Protein AF-A0AAU7CTN7-F1 (afdb_monomer_lite)

Structure (mmCIF, N/CA/C/O backbone):
data_AF-A0AAU7CTN7-F1
#
_entry.id   AF-A0AAU7CTN7-F1
#
loop_
_atom_site.group_PDB
_atom_site.id
_atom_site.type_symbol
_atom_site.label_atom_id
_atom_site.label_alt_id
_atom_site.label_comp_id
_atom_site.label_asym_id
_atom_site.label_entity_id
_atom_site.label_seq_id
_atom_site.pdbx_PDB_ins_code
_atom_site.Cartn_x
_atom_site.Cartn_y
_atom_site.Cartn_z
_atom_site.occupancy
_atom_site.B_iso_or_equiv
_atom_site.auth_seq_id
_atom_site.auth_comp_id
_atom_site.auth_asym_id
_atom_site.auth_atom_id
_atom_site.pdbx_PDB_model_num
ATOM 1 N N . MET A 1 1 ? 23.983 -13.524 -3.676 1.00 46.06 1 MET A N 1
ATOM 2 C CA . MET A 1 1 ? 22.984 -13.370 -4.746 1.00 46.06 1 MET A CA 1
ATOM 3 C C . MET A 1 1 ? 22.426 -11.982 -4.557 1.00 46.06 1 MET A C 1
ATOM 5 O O . MET A 1 1 ? 21.842 -11.729 -3.514 1.00 46.06 1 MET A O 1
ATOM 9 N N . GLU A 1 2 ? 22.771 -11.059 -5.445 1.00 59.03 2 GLU A N 1
ATOM 10 C CA . GLU A 1 2 ? 22.163 -9.732 -5.439 1.00 59.03 2 GLU A CA 1
ATOM 11 C C . GLU A 1 2 ? 20.791 -9.900 -6.084 1.00 59.03 2 GLU A C 1
ATOM 13 O O . GLU A 1 2 ? 20.695 -10.253 -7.258 1.00 59.03 2 GLU A O 1
ATOM 18 N N . ASP A 1 3 ? 19.735 -9.766 -5.283 1.00 58.53 3 ASP A N 1
ATOM 19 C CA . ASP A 1 3 ? 18.368 -9.765 -5.786 1.00 58.53 3 ASP A CA 1
ATOM 20 C C . ASP A 1 3 ? 18.171 -8.475 -6.593 1.00 58.53 3 ASP A C 1
ATOM 22 O O . ASP A 1 3 ? 17.772 -7.436 -6.057 1.00 58.53 3 ASP A O 1
ATOM 26 N N . GLU A 1 4 ? 18.481 -8.522 -7.891 1.00 63.44 4 GLU A N 1
ATOM 27 C CA . GLU A 1 4 ? 18.090 -7.491 -8.851 1.00 63.44 4 GLU A CA 1
ATOM 28 C C . GLU A 1 4 ? 16.561 -7.474 -8.944 1.00 63.44 4 GLU A C 1
ATOM 30 O O . GLU A 1 4 ? 15.922 -8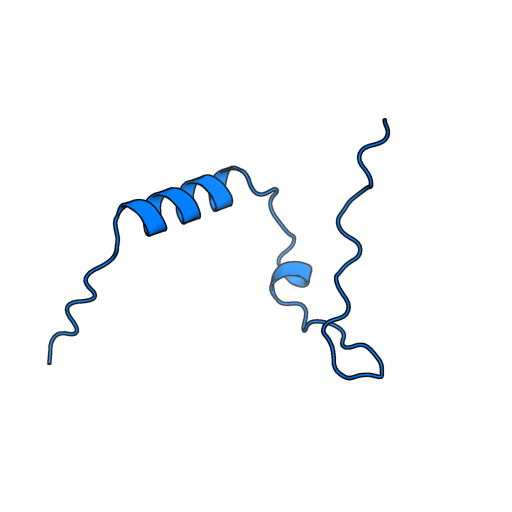.110 -9.784 1.00 63.44 4 GLU A O 1
ATOM 35 N N . THR A 1 5 ? 15.947 -6.743 -8.020 1.00 64.69 5 THR A N 1
ATOM 36 C CA . THR A 1 5 ? 14.530 -6.408 -8.069 1.00 64.69 5 THR A CA 1
ATOM 37 C C . THR A 1 5 ? 14.312 -5.471 -9.250 1.00 64.69 5 THR A C 1
ATOM 39 O O . THR A 1 5 ? 14.442 -4.252 -9.156 1.00 64.69 5 THR A O 1
ATOM 42 N N . LEU A 1 6 ? 13.993 -6.062 -10.400 1.00 69.31 6 LEU A N 1
ATOM 43 C CA . LEU A 1 6 ? 13.633 -5.345 -11.614 1.00 69.31 6 LEU A CA 1
ATOM 44 C C . LEU A 1 6 ? 12.268 -4.679 -11.385 1.00 69.31 6 LEU A C 1
ATOM 46 O O . LEU A 1 6 ? 11.212 -5.261 -11.635 1.00 69.31 6 LEU A O 1
ATOM 50 N N . TYR A 1 7 ? 12.281 -3.487 -10.787 1.00 71.19 7 TYR A N 1
ATOM 51 C CA . TYR A 1 7 ? 11.050 -2.785 -10.461 1.00 71.19 7 TYR A CA 1
ATOM 52 C C . TYR A 1 7 ? 10.425 -2.210 -11.736 1.00 71.19 7 TYR A C 1
ATOM 54 O O . TYR A 1 7 ? 11.075 -1.561 -12.557 1.00 71.19 7 TYR A O 1
ATOM 62 N N . ASP A 1 8 ? 9.131 -2.457 -11.897 1.00 85.06 8 ASP A N 1
ATOM 63 C CA . ASP A 1 8 ? 8.336 -1.894 -12.980 1.00 85.06 8 ASP A CA 1
ATOM 64 C C . ASP A 1 8 ? 8.063 -0.411 -12.683 1.00 85.06 8 ASP A C 1
ATOM 66 O O . ASP A 1 8 ? 7.317 -0.077 -11.751 1.00 85.06 8 ASP A O 1
ATOM 70 N N . LYS A 1 9 ? 8.699 0.471 -13.468 1.00 85.50 9 LYS A N 1
ATOM 71 C CA . LYS A 1 9 ? 8.623 1.932 -13.316 1.00 85.50 9 LYS A CA 1
ATOM 72 C C . LYS A 1 9 ? 7.189 2.442 -13.315 1.00 85.50 9 LYS A C 1
ATOM 74 O O . LYS A 1 9 ? 6.814 3.212 -12.431 1.00 85.50 9 LYS A O 1
ATOM 79 N N . ASP A 1 10 ? 6.363 1.941 -14.226 1.00 85.25 10 ASP A N 1
ATOM 80 C CA . ASP A 1 10 ? 4.983 2.394 -14.380 1.00 85.25 10 ASP A CA 1
ATOM 81 C C . ASP A 1 10 ? 4.126 1.982 -13.184 1.00 85.25 10 ASP A C 1
ATOM 83 O O . ASP A 1 10 ? 3.261 2.735 -12.725 1.00 85.25 10 ASP A O 1
ATOM 87 N N . LYS A 1 11 ? 4.354 0.775 -12.653 1.00 83.00 11 LYS A N 1
ATOM 88 C CA . LYS A 1 11 ? 3.660 0.321 -11.441 1.00 83.00 11 LYS A CA 1
ATOM 89 C C . LYS A 1 11 ? 4.058 1.157 -10.233 1.00 83.00 11 LYS A C 1
ATOM 91 O O . LYS A 1 11 ? 3.182 1.529 -9.453 1.00 83.00 11 LYS A O 1
ATOM 96 N N . PHE A 1 12 ? 5.337 1.479 -10.086 1.00 86.31 12 PHE A N 1
ATOM 97 C CA . PHE A 1 12 ? 5.814 2.301 -8.979 1.00 86.31 12 PHE A CA 1
ATOM 98 C C . PHE A 1 12 ? 5.275 3.731 -9.050 1.00 86.31 12 PHE A C 1
ATOM 100 O O . PHE A 1 12 ? 4.747 4.228 -8.056 1.00 86.31 12 PHE A O 1
ATOM 107 N N . GLU A 1 13 ? 5.302 4.366 -10.226 1.00 89.88 13 GLU A N 1
ATOM 108 C CA . GLU A 1 13 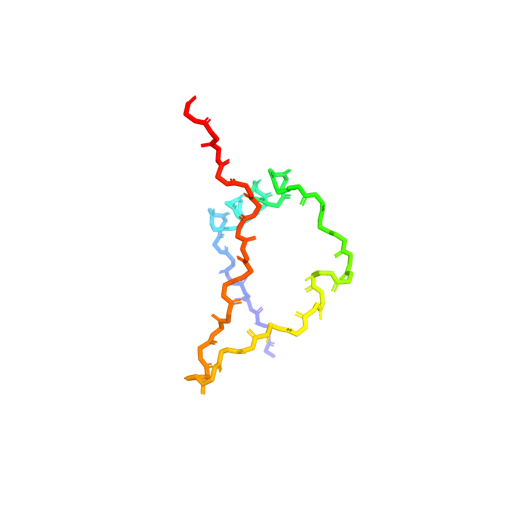? 4.729 5.703 -10.410 1.00 89.88 13 GLU A CA 1
ATOM 109 C C . GLU A 1 13 ? 3.233 5.738 -10.090 1.00 89.88 13 GLU A C 1
ATOM 111 O O . GLU A 1 13 ? 2.761 6.656 -9.417 1.00 89.88 13 GLU A O 1
ATOM 116 N N . LYS A 1 14 ? 2.474 4.721 -10.512 1.00 87.94 14 LYS A N 1
ATOM 117 C CA . LYS A 1 14 ? 1.045 4.610 -10.182 1.00 87.94 14 LYS A CA 1
ATOM 118 C C . LYS A 1 14 ? 0.812 4.491 -8.678 1.00 87.94 14 LYS A C 1
ATOM 120 O O . LYS A 1 14 ? -0.120 5.103 -8.158 1.00 87.94 14 LYS A O 1
ATOM 125 N N . VAL A 1 15 ? 1.645 3.723 -7.975 1.00 86.44 15 VAL A N 1
ATOM 126 C CA . VAL A 1 15 ? 1.568 3.598 -6.513 1.00 86.44 15 VAL A CA 1
ATOM 127 C C . VAL A 1 15 ? 1.898 4.930 -5.841 1.00 86.44 15 VAL A C 1
ATOM 129 O O . VAL A 1 15 ? 1.14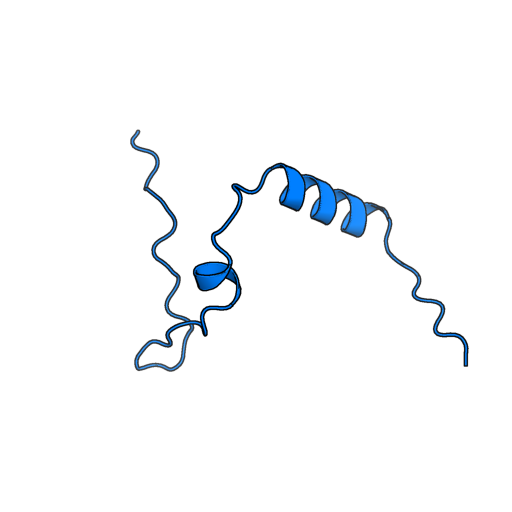2 5.355 -4.971 1.00 86.44 15 VAL A O 1
ATOM 132 N N . LEU A 1 16 ? 2.951 5.626 -6.278 1.00 87.50 16 LEU A N 1
ATOM 133 C CA . LEU A 1 16 ? 3.319 6.936 -5.736 1.00 87.50 16 LEU A CA 1
ATOM 134 C C . LEU A 1 16 ? 2.215 7.976 -5.935 1.00 87.50 16 LEU A C 1
ATOM 136 O O . LEU A 1 16 ? 1.834 8.642 -4.975 1.00 87.50 16 LEU A O 1
ATOM 140 N N . ARG A 1 17 ? 1.646 8.081 -7.143 1.00 87.88 17 ARG A N 1
ATOM 141 C CA . ARG A 1 17 ? 0.521 8.996 -7.407 1.00 87.88 17 ARG A CA 1
ATOM 142 C C . ARG A 1 17 ? -0.666 8.688 -6.506 1.00 87.88 17 ARG A C 1
ATOM 144 O O . ARG A 1 17 ? -1.201 9.589 -5.868 1.00 87.88 17 ARG A O 1
ATOM 151 N N . ARG A 1 18 ? -1.005 7.405 -6.357 1.00 84.62 18 ARG A N 1
ATOM 152 C CA . ARG A 1 18 ? -2.067 6.975 -5.445 1.00 84.62 18 ARG A CA 1
ATOM 153 C C . ARG A 1 18 ? -1.767 7.365 -3.997 1.00 84.62 18 ARG A C 1
ATOM 155 O O . ARG A 1 18 ? -2.684 7.750 -3.286 1.00 84.62 18 ARG A O 1
ATOM 162 N N . MET A 1 19 ? -0.518 7.265 -3.544 1.00 81.12 19 MET A N 1
ATOM 163 C CA . MET A 1 19 ? -0.130 7.679 -2.190 1.00 81.12 19 MET A CA 1
ATOM 164 C C . MET A 1 19 ? -0.243 9.187 -1.976 1.00 81.12 19 MET A C 1
ATOM 166 O O . MET A 1 19 ? -0.685 9.594 -0.908 1.00 81.12 19 MET A O 1
ATOM 170 N N . ILE A 1 20 ? 0.098 9.994 -2.982 1.00 85.62 20 ILE A N 1
ATOM 171 C CA . ILE A 1 20 ? -0.040 11.457 -2.935 1.00 85.62 20 ILE A CA 1
ATOM 172 C C . ILE A 1 20 ? -1.520 11.869 -2.900 1.00 85.62 20 ILE A C 1
ATOM 174 O O . ILE A 1 20 ? -1.894 12.768 -2.153 1.00 85.62 20 ILE A O 1
ATOM 178 N N . GLU A 1 21 ? -2.370 11.206 -3.684 1.00 84.12 21 GLU A N 1
ATOM 179 C CA . GLU A 1 21 ? -3.812 11.487 -3.750 1.00 84.12 21 GLU A CA 1
ATOM 180 C C . GLU A 1 21 ? -4.594 10.942 -2.542 1.00 84.12 21 GLU A C 1
ATOM 182 O O . GLU A 1 21 ? -5.727 11.359 -2.281 1.00 84.12 21 GLU A O 1
ATOM 187 N N . MET A 1 22 ? -4.023 9.995 -1.793 1.00 79.19 22 MET A N 1
ATOM 188 C CA . MET A 1 22 ? -4.676 9.426 -0.619 1.00 79.19 22 MET A CA 1
ATOM 189 C C . MET A 1 22 ? -4.689 10.429 0.535 1.00 79.19 22 MET A C 1
ATOM 191 O O . MET A 1 22 ? -3.664 10.963 0.951 1.00 79.19 22 MET A O 1
ATOM 195 N N . LYS A 1 23 ? -5.877 10.634 1.117 1.00 77.38 23 LYS A N 1
ATOM 196 C CA . LYS A 1 23 ? -6.012 11.385 2.368 1.00 77.38 23 LYS A CA 1
ATOM 197 C C . LYS A 1 23 ? -5.155 10.712 3.448 1.00 77.38 23 LYS A C 1
ATOM 199 O O . LYS A 1 23 ? -5.225 9.486 3.566 1.00 77.38 23 LYS A O 1
ATOM 204 N N . PRO A 1 24 ? -4.393 11.475 4.250 1.00 77.81 24 PRO A N 1
ATOM 205 C CA . PRO A 1 24 ? -3.615 10.909 5.340 1.00 77.81 24 PRO A CA 1
ATOM 206 C C . PRO A 1 24 ? -4.544 10.137 6.278 1.00 77.81 24 PRO A C 1
ATOM 208 O O . PRO A 1 24 ? -5.541 10.665 6.773 1.00 77.81 24 PRO A O 1
ATOM 211 N N . ILE A 1 25 ? -4.226 8.860 6.478 1.00 74.25 25 ILE A N 1
ATOM 212 C CA . ILE A 1 25 ? -4.984 7.966 7.348 1.00 74.25 25 ILE A CA 1
ATOM 213 C C . ILE A 1 25 ? -4.320 7.997 8.730 1.00 74.25 25 ILE A C 1
ATOM 215 O O . ILE A 1 25 ? -3.091 7.904 8.812 1.00 74.25 25 ILE A O 1
ATOM 219 N N . PRO A 1 26 ? -5.085 8.105 9.830 1.00 78.25 26 PRO A N 1
ATOM 220 C CA . PRO A 1 26 ? -4.530 7.971 11.169 1.00 78.25 26 PR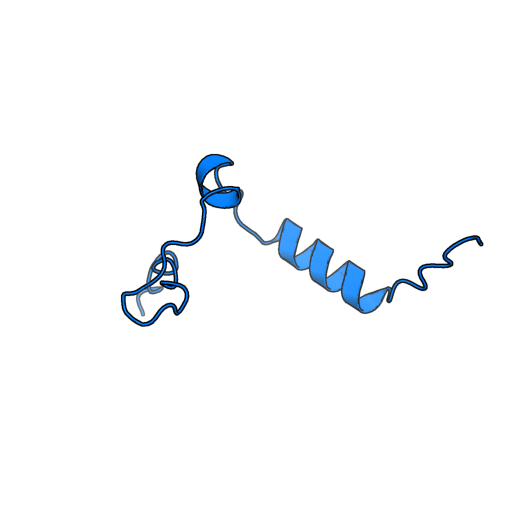O A CA 1
ATOM 221 C C . PRO A 1 26 ? -3.789 6.639 11.325 1.00 78.25 26 PRO A C 1
ATOM 223 O O . PRO A 1 26 ? -4.296 5.592 10.927 1.00 78.25 26 PRO A O 1
ATOM 226 N N . PHE A 1 27 ? -2.615 6.653 11.965 1.00 72.50 27 PHE A N 1
ATOM 227 C CA . PHE A 1 27 ? -1.797 5.446 12.163 1.00 72.50 27 PHE A CA 1
ATOM 228 C C . PHE A 1 27 ? -2.604 4.274 12.738 1.00 72.50 27 PHE A C 1
ATOM 230 O O . PHE A 1 27 ? -2.474 3.148 12.270 1.00 72.50 27 PHE A O 1
ATOM 237 N N . LYS A 1 28 ? -3.499 4.554 13.697 1.00 73.50 28 LYS A N 1
ATOM 238 C CA . LYS A 1 28 ? -4.386 3.559 14.319 1.00 73.50 28 LYS A CA 1
ATOM 239 C C . LYS A 1 28 ? -5.257 2.812 13.309 1.00 73.50 28 LYS A C 1
ATOM 241 O O . LYS A 1 28 ? -5.474 1.622 13.497 1.00 73.50 28 LYS A O 1
ATOM 246 N N . ASP A 1 29 ? -5.714 3.485 12.257 1.00 70.12 29 ASP A N 1
ATOM 247 C CA . ASP A 1 29 ? -6.538 2.890 11.204 1.00 70.12 29 ASP A CA 1
ATOM 248 C C . ASP A 1 29 ? -5.677 2.173 10.155 1.00 70.12 29 ASP A C 1
ATOM 250 O O . ASP A 1 29 ? -6.091 1.145 9.625 1.00 70.12 29 ASP A O 1
ATOM 254 N N . ALA A 1 30 ? -4.454 2.660 9.903 1.00 71.12 30 ALA A N 1
ATOM 255 C CA . ALA A 1 30 ? -3.493 2.015 9.005 1.00 71.12 30 ALA A CA 1
ATOM 256 C C . ALA A 1 30 ? -2.982 0.666 9.546 1.00 71.12 30 ALA A C 1
ATOM 258 O O . ALA A 1 30 ? -2.761 -0.263 8.773 1.00 71.12 30 ALA A O 1
ATOM 259 N N . VAL A 1 31 ? -2.819 0.546 10.870 1.00 72.56 31 VAL A N 1
ATOM 260 C CA . VAL A 1 31 ? -2.374 -0.695 11.537 1.00 72.56 31 VAL A CA 1
ATOM 261 C C . VAL A 1 31 ? -3.517 -1.498 12.159 1.00 72.56 31 VAL A C 1
ATOM 263 O O . VAL A 1 31 ? -3.281 -2.528 12.796 1.00 72.56 31 VAL A O 1
ATOM 266 N N . ALA A 1 32 ? -4.764 -1.045 12.005 1.00 73.94 32 ALA A N 1
ATOM 267 C CA . ALA A 1 32 ? -5.915 -1.764 12.527 1.00 73.94 32 ALA A CA 1
ATOM 268 C C . ALA A 1 32 ? -6.018 -3.135 11.852 1.00 73.94 32 ALA A C 1
ATOM 270 O O . ALA A 1 32 ? -6.136 -3.241 10.630 1.00 73.94 32 ALA A O 1
ATOM 271 N N . LYS A 1 33 ? -6.038 -4.205 12.660 1.00 67.75 33 LYS A N 1
ATOM 272 C CA . LYS A 1 33 ? -6.349 -5.544 12.150 1.00 67.75 33 LYS A CA 1
ATOM 273 C C . LYS A 1 33 ? -7.731 -5.497 11.488 1.00 67.75 33 LYS A C 1
ATOM 275 O O . LYS A 1 33 ? -8.691 -5.080 12.151 1.00 67.75 33 LYS A O 1
ATOM 280 N N . PRO A 1 34 ? -7.861 -5.916 10.217 1.00 68.50 34 PRO A N 1
ATOM 281 C CA . PRO A 1 34 ? -9.144 -5.909 9.540 1.00 68.50 34 PRO A CA 1
ATOM 282 C C . PRO A 1 34 ? -10.159 -6.716 10.344 1.00 68.50 34 PRO A C 1
ATOM 284 O O . PRO A 1 34 ? -9.934 -7.887 10.654 1.00 68.50 34 PRO A O 1
ATOM 287 N N . LYS A 1 35 ? -11.283 -6.095 10.708 1.00 70.19 35 LYS A N 1
ATOM 288 C CA . LYS A 1 35 ? -12.363 -6.832 11.367 1.00 70.19 35 LYS A CA 1
ATOM 289 C C . LYS A 1 35 ? -12.922 -7.826 10.354 1.00 70.19 35 LYS A C 1
ATOM 291 O O . LYS A 1 35 ? -13.302 -7.430 9.257 1.00 70.19 35 LYS A O 1
ATOM 296 N N . LEU A 1 36 ? -12.966 -9.104 10.702 1.00 71.81 36 LEU A N 1
ATOM 297 C CA . LEU A 1 36 ? -13.583 -10.125 9.859 1.00 71.81 36 LEU A CA 1
ATOM 298 C C . LEU A 1 36 ? -15.088 -10.179 10.124 1.00 71.81 36 LEU A C 1
ATOM 300 O O . LEU A 1 36 ? -15.567 -9.845 11.212 1.00 71.81 36 LEU A O 1
ATOM 304 N N . LYS A 1 37 ? -15.848 -10.563 9.10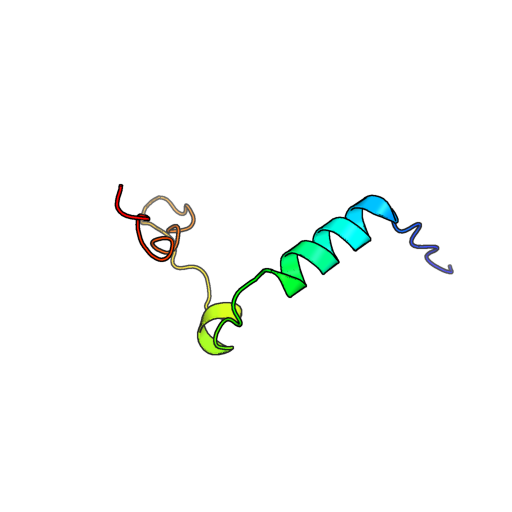6 1.00 73.19 37 LYS A N 1
ATOM 305 C CA . LYS A 1 37 ? -17.247 -10.949 9.255 1.00 73.19 37 LYS A CA 1
ATOM 306 C C . LYS A 1 37 ? -17.339 -12.390 9.784 1.00 73.19 37 LYS A C 1
ATOM 308 O O . LYS A 1 37 ? -16.334 -13.090 9.878 1.00 73.19 37 LYS A O 1
ATOM 313 N N . LYS A 1 38 ? -18.552 -12.840 10.126 1.00 73.50 38 LYS A N 1
ATOM 314 C CA . LYS A 1 38 ? -18.802 -14.202 10.645 1.00 73.50 38 LYS A CA 1
ATOM 315 C C . LYS A 1 38 ? -18.421 -15.306 9.646 1.00 73.50 38 LYS A C 1
ATOM 317 O O . LYS A 1 38 ? -18.079 -16.401 10.058 1.00 73.50 38 LYS A O 1
ATOM 322 N N . ASP A 1 39 ? -18.452 -14.991 8.356 1.00 77.31 39 ASP A N 1
ATOM 323 C CA . ASP A 1 39 ? -18.039 -15.820 7.220 1.00 77.31 39 ASP A CA 1
ATOM 324 C C . ASP A 1 39 ? -16.524 -15.763 6.936 1.00 77.31 39 ASP A C 1
ATOM 326 O O . ASP A 1 39 ? -16.065 -16.291 5.930 1.00 77.31 39 ASP A O 1
ATOM 330 N N . GLY A 1 40 ? -15.728 -15.101 7.785 1.00 65.38 40 GLY A N 1
ATOM 331 C CA . GLY A 1 40 ? -14.270 -15.016 7.638 1.00 65.38 40 GLY A CA 1
ATOM 332 C C . GLY A 1 40 ? -13.792 -14.039 6.560 1.00 65.38 40 GLY A C 1
ATOM 333 O O . GLY A 1 40 ? -12.599 -13.755 6.476 1.00 65.38 40 GLY A O 1
ATOM 334 N N . THR A 1 41 ? -14.699 -13.462 5.768 1.00 72.06 41 THR A N 1
ATOM 335 C CA . THR A 1 41 ? -14.343 -12.412 4.812 1.00 72.06 41 THR A CA 1
ATOM 336 C C . THR A 1 41 ? -14.037 -11.096 5.522 1.00 72.06 41 THR A C 1
ATOM 338 O O . THR A 1 41 ? -14.595 -10.770 6.575 1.00 72.06 41 THR A O 1
ATOM 341 N N . LEU A 1 42 ? -13.136 -10.304 4.937 1.00 70.62 42 LEU A N 1
ATOM 342 C CA . LEU A 1 42 ? -12.804 -8.975 5.441 1.00 70.62 42 LEU A CA 1
ATOM 343 C C . LEU A 1 42 ? -14.077 -8.120 5.482 1.00 70.62 42 LEU A C 1
ATOM 345 O O . LEU A 1 42 ? -14.746 -7.905 4.463 1.00 70.62 42 LEU A O 1
ATOM 349 N N . ARG A 1 43 ? -14.423 -7.595 6.662 1.00 65.25 43 ARG A N 1
ATOM 350 C CA . ARG A 1 43 ? -15.462 -6.576 6.771 1.00 65.25 43 ARG A CA 1
ATOM 351 C C . ARG A 1 43 ? -14.881 -5.339 6.113 1.00 65.25 43 ARG A C 1
ATOM 353 O O . ARG A 1 43 ? -14.022 -4.681 6.692 1.00 65.25 43 ARG A O 1
ATOM 360 N N . LYS A 1 44 ? -15.324 -5.064 4.881 1.00 61.88 44 LYS A N 1
ATOM 361 C CA . LYS A 1 44 ? -15.000 -3.815 4.192 1.00 61.88 44 LYS A CA 1
ATOM 362 C C . LYS A 1 44 ? -15.243 -2.693 5.208 1.00 61.88 44 LYS A C 1
ATOM 364 O O . LYS A 1 44 ? -16.364 -2.626 5.729 1.00 61.88 44 LYS A O 1
ATOM 369 N N . PRO A 1 45 ? -14.225 -1.888 5.569 1.00 54.81 45 PRO A N 1
ATOM 370 C CA . PRO A 1 45 ? -14.505 -0.670 6.305 1.00 54.81 45 PRO A CA 1
ATOM 371 C C . PRO A 1 45 ? -15.546 0.064 5.469 1.00 54.81 45 PRO A C 1
ATOM 373 O O . PRO A 1 45 ? -15.435 0.064 4.240 1.00 54.81 45 PRO A O 1
ATOM 376 N N . ASN A 1 46 ? -16.607 0.568 6.105 1.00 52.41 46 ASN A N 1
ATOM 377 C CA . ASN A 1 46 ? -17.554 1.427 5.409 1.00 52.41 46 ASN A CA 1
ATOM 378 C C . ASN A 1 46 ? -16.698 2.507 4.761 1.00 52.41 46 ASN A C 1
ATOM 380 O O . ASN A 1 46 ? -16.103 3.320 5.468 1.00 52.41 46 ASN A O 1
ATOM 384 N N . SER A 1 47 ? -16.539 2.419 3.441 1.00 50.00 47 SER A N 1
ATOM 385 C CA . SER A 1 47 ? -15.834 3.409 2.658 1.00 50.00 47 SER A CA 1
ATOM 386 C C . SER A 1 47 ? -16.404 4.742 3.091 1.00 50.00 47 SER A C 1
ATOM 388 O O . SER A 1 47 ? -17.627 4.910 3.092 1.00 50.00 47 SER A O 1
ATOM 390 N N . VAL A 1 48 ? -15.512 5.615 3.550 1.00 46.75 48 VAL A N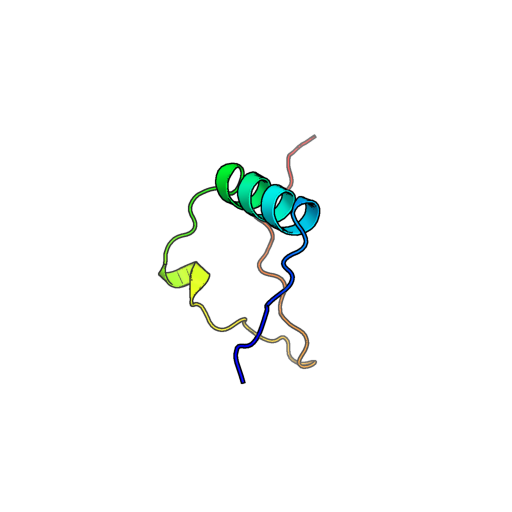 1
ATOM 391 C CA . VAL A 1 48 ? -15.782 7.022 3.802 1.00 46.75 48 VAL A CA 1
ATOM 392 C C . VAL A 1 48 ? -16.766 7.503 2.742 1.00 46.75 48 VAL A C 1
ATOM 394 O O . VAL A 1 48 ? -16.446 7.464 1.562 1.00 46.75 48 VAL A O 1
ATOM 397 N N . GLN A 1 49 ? -17.966 7.832 3.222 1.00 43.72 49 GLN A N 1
ATOM 398 C CA . GLN A 1 49 ? -19.037 8.589 2.585 1.00 43.72 49 GLN A CA 1
ATOM 399 C C . GLN A 1 49 ? -19.369 8.214 1.134 1.00 43.72 49 GLN A C 1
ATOM 401 O O . GLN A 1 49 ? -18.624 8.454 0.189 1.00 43.72 49 GLN A O 1
ATOM 406 N N . LYS A 1 50 ? -20.602 7.724 0.964 1.00 44.03 50 LYS A N 1
ATOM 407 C CA . LYS A 1 50 ? -21.367 7.958 -0.260 1.00 44.03 50 LYS A CA 1
ATOM 408 C C . LYS A 1 50 ? -21.172 9.437 -0.620 1.00 44.03 50 LYS A C 1
ATOM 410 O O . LYS A 1 50 ? -21.497 10.296 0.193 1.00 44.03 50 LYS A O 1
ATOM 415 N N . MET A 1 51 ? -20.555 9.714 -1.765 1.00 43.50 51 MET A N 1
ATOM 416 C CA . MET A 1 51 ? -20.637 11.037 -2.372 1.00 43.50 51 MET A CA 1
ATOM 417 C C . MET A 1 51 ? -22.112 11.194 -2.722 1.00 43.50 51 MET A C 1
ATOM 419 O O . MET A 1 51 ? -22.624 10.449 -3.561 1.00 43.50 51 MET A O 1
ATOM 423 N N . ASP A 1 52 ? -22.810 12.035 -1.965 1.00 46.88 52 ASP A N 1
ATOM 424 C CA . ASP A 1 52 ? -24.158 12.438 -2.319 1.00 46.88 52 ASP A CA 1
ATOM 425 C C . ASP A 1 52 ? -24.133 13.099 -3.708 1.00 46.88 52 ASP A C 1
ATOM 427 O O . ASP A 1 52 ? -23.161 13.751 -4.090 1.00 46.88 52 ASP A O 1
ATOM 431 N N . LYS A 1 53 ? -25.206 12.779 -4.428 1.00 39.56 53 LYS A N 1
ATOM 432 C CA . LYS A 1 53 ? -25.578 12.993 -5.832 1.00 39.56 53 LYS A CA 1
ATOM 433 C C . LYS A 1 53 ? -25.033 14.226 -6.556 1.00 39.56 53 LYS A C 1
ATOM 435 O O . LYS A 1 53 ? -25.147 15.339 -6.003 1.00 39.56 53 LYS A O 1
#

Foldseek 3Di:
DPPPPPDDPVVVVVVVVVVVPDDDDPPCVVPPDFDADPVRHGPPDPPPDDPDD

Secondary structure (DSSP, 8-state):
--------HHHHHHHHHHHHHSPPPPHHHHSPPPPBPTTSSB-----S-----

pLDDT: mean 70.04, std 13.71, range [39.56, 89.88]

Radius of gyration: 16.78 Å; chains: 1; bounding box: 49×29×29 Å

Organism: NCBI:txid3035702

Sequence (53 aa):
MEDETLYDKDKFEKVLRRMIEMKPIPFKDAVAKPKLKKDGTLRKPNSVQKMDK